Protein AF-A0AAD0VLN0-F1 (afdb_monomer_lite)

pLDDT: mean 70.72, std 15.23, range [41.16, 92.0]

Organism: NCBI:txid1032241

Radius of gyration: 34.1 Å; chains: 1; bounding box: 106×64×70 Å

Structure (mmCIF, N/CA/C/O backbone):
data_AF-A0AAD0VLN0-F1
#
_entry.id   AF-A0AAD0VLN0-F1
#
loop_
_atom_site.group_PDB
_atom_site.id
_atom_site.type_symbol
_atom_site.label_atom_id
_atom_site.label_alt_id
_atom_site.label_comp_id
_atom_site.label_asym_id
_atom_site.label_entity_id
_atom_site.label_seq_id
_atom_site.pdbx_PDB_ins_code
_atom_site.Cartn_x
_atom_site.Cartn_y
_atom_site.Cartn_z
_atom_site.occupancy
_atom_site.B_iso_or_equiv
_atom_site.auth_seq_id
_atom_site.auth_comp_id
_atom_site.auth_asym_id
_atom_site.auth_atom_id
_atom_site.pdbx_PDB_model_num
ATOM 1 N N . MET A 1 1 ? -86.359 38.606 37.238 1.00 44.19 1 MET A N 1
ATOM 2 C CA . MET A 1 1 ? -84.921 38.341 37.449 1.00 44.19 1 MET A CA 1
ATOM 3 C C . MET A 1 1 ? -84.187 38.896 36.242 1.00 44.19 1 MET A C 1
ATOM 5 O O . MET A 1 1 ? -84.465 38.457 35.135 1.00 44.19 1 MET A O 1
ATOM 9 N N . GLN A 1 2 ? -83.394 39.948 36.442 1.00 41.16 2 GLN A N 1
ATOM 10 C CA . GLN A 1 2 ? -82.614 40.611 35.394 1.00 41.16 2 GLN A CA 1
ATOM 11 C C . GLN A 1 2 ? -81.195 40.035 35.367 1.00 41.16 2 GLN A C 1
ATOM 13 O O . GLN A 1 2 ? -80.626 39.715 36.408 1.00 41.16 2 GLN A O 1
ATOM 18 N N . ILE A 1 3 ? -80.682 39.880 34.151 1.00 43.34 3 ILE A N 1
ATOM 19 C CA . ILE A 1 3 ? -79.378 39.319 33.799 1.00 43.34 3 ILE A CA 1
ATOM 20 C C . ILE A 1 3 ? -78.290 40.339 34.147 1.00 43.34 3 ILE A C 1
ATOM 22 O O . ILE A 1 3 ? -78.411 41.505 33.780 1.00 43.34 3 ILE A O 1
ATOM 26 N N . SER A 1 4 ? -77.207 39.893 34.783 1.00 41.16 4 SER A N 1
ATOM 27 C CA . SER A 1 4 ? -75.933 40.614 34.767 1.00 41.16 4 SER A CA 1
ATOM 28 C C . SER A 1 4 ? -74.841 39.655 34.304 1.00 41.16 4 SER A C 1
ATOM 30 O O . SER A 1 4 ? -74.456 38.732 35.021 1.00 41.16 4 SER A O 1
ATOM 32 N N . ASN A 1 5 ? -74.413 39.851 33.057 1.00 46.00 5 ASN A N 1
ATOM 33 C CA . ASN A 1 5 ? -73.258 39.206 32.450 1.00 46.00 5 ASN A CA 1
ATOM 34 C C . ASN A 1 5 ? -71.999 39.877 32.998 1.00 46.00 5 ASN A C 1
ATOM 36 O O . ASN A 1 5 ? -71.762 41.048 32.703 1.00 46.00 5 ASN A O 1
ATOM 40 N N . ASN A 1 6 ? -71.176 39.143 33.744 1.00 45.34 6 ASN A N 1
ATOM 41 C CA . ASN A 1 6 ? -69.805 39.565 34.003 1.00 45.34 6 ASN A CA 1
ATOM 42 C C . ASN A 1 6 ? -68.853 38.743 33.126 1.00 45.34 6 ASN A C 1
ATOM 44 O O . ASN A 1 6 ? -68.507 37.606 33.446 1.00 45.34 6 ASN A O 1
ATOM 48 N N . SER A 1 7 ? -68.484 39.322 31.985 1.00 55.91 7 SER A N 1
ATOM 49 C CA . SER A 1 7 ? -67.478 38.798 31.066 1.00 55.91 7 SER A CA 1
ATOM 50 C C . SER A 1 7 ? -66.082 39.149 31.580 1.00 55.91 7 SER A C 1
ATOM 52 O O . SER A 1 7 ? -65.458 40.087 31.090 1.00 55.91 7 SER A O 1
ATOM 54 N N . ASN A 1 8 ? -65.565 38.387 32.543 1.00 47.88 8 ASN A N 1
ATOM 55 C CA . ASN A 1 8 ? -64.142 38.447 32.874 1.00 47.88 8 ASN A CA 1
ATOM 56 C C . ASN A 1 8 ? -63.367 37.542 31.912 1.00 47.88 8 ASN A C 1
ATOM 58 O O . ASN A 1 8 ? -63.110 36.369 32.175 1.00 47.88 8 ASN A O 1
ATOM 62 N N . SER A 1 9 ? -63.037 38.122 30.760 1.00 50.09 9 SER A N 1
ATOM 63 C CA . SER A 1 9 ? -62.036 37.623 29.822 1.00 50.09 9 SER A CA 1
ATOM 64 C C . SER A 1 9 ? -60.670 37.584 30.511 1.00 50.09 9 SER A C 1
ATOM 66 O O . SER A 1 9 ? -60.066 38.629 30.738 1.00 50.09 9 SER A O 1
ATOM 68 N N . ILE A 1 10 ? -60.173 36.388 30.829 1.00 51.38 10 ILE A N 1
ATOM 69 C CA . ILE A 1 10 ? -58.790 36.167 31.275 1.00 51.38 10 ILE A CA 1
ATOM 70 C C . ILE A 1 10 ? -58.014 35.612 30.078 1.00 51.38 10 ILE A C 1
ATOM 72 O O . ILE A 1 10 ? -57.700 34.430 29.989 1.00 51.38 10 ILE A O 1
ATOM 76 N N . LEU A 1 11 ? -57.765 36.485 29.107 1.00 50.84 11 LEU A N 1
ATOM 77 C CA . LEU A 1 11 ? -56.743 36.304 28.079 1.00 50.84 11 LEU A CA 1
ATOM 78 C C . LEU A 1 11 ? -55.828 37.526 28.147 1.00 50.84 11 LEU A C 1
ATOM 80 O O . LEU A 1 11 ? -55.989 38.503 27.423 1.00 50.84 11 LEU A O 1
ATOM 84 N N . SER A 1 12 ? -54.915 37.499 29.106 1.00 43.00 12 SER A N 1
ATOM 85 C CA . SER A 1 12 ? -53.735 38.363 29.223 1.00 43.00 12 SER A CA 1
ATOM 86 C C . SER A 1 12 ? -52.793 37.560 30.112 1.00 43.00 12 SER A C 1
ATOM 88 O O . SER A 1 12 ? -53.145 37.263 31.249 1.00 43.00 12 SER A O 1
ATOM 90 N N . SER A 1 13 ? -51.826 36.849 29.550 1.00 52.38 13 SER A N 1
ATOM 91 C CA . SER A 1 13 ? -50.562 37.298 28.951 1.00 52.38 13 SER A CA 1
ATOM 92 C C . SER A 1 13 ? -49.452 36.718 29.830 1.00 52.38 13 SER A C 1
ATOM 94 O O . SER A 1 13 ? -49.605 36.625 31.045 1.00 52.38 13 SER A O 1
ATOM 96 N N . ASP A 1 14 ? -48.369 36.300 29.181 1.00 51.97 14 ASP A N 1
ATOM 97 C CA . ASP A 1 14 ? -47.082 35.932 29.782 1.00 51.97 14 ASP A CA 1
ATOM 98 C C . ASP A 1 14 ? -46.997 34.525 30.387 1.00 51.97 14 ASP A C 1
ATOM 100 O O . ASP A 1 14 ? -46.745 34.332 31.574 1.00 51.97 14 ASP A O 1
ATOM 104 N N . LEU A 1 15 ? -47.127 33.509 29.526 1.00 44.31 15 LEU A N 1
ATOM 105 C CA . LEU A 1 15 ? -46.691 32.153 29.854 1.00 44.31 15 LEU A CA 1
ATOM 106 C C . LEU A 1 15 ? -45.348 31.857 29.177 1.00 44.31 15 LEU A C 1
ATOM 108 O O . LEU A 1 15 ? -45.296 31.321 28.078 1.00 44.31 15 LEU A O 1
ATOM 112 N N . TYR A 1 16 ? -44.298 32.270 29.887 1.00 46.38 16 TYR A N 1
ATOM 113 C CA . TYR A 1 16 ? -42.931 31.746 29.911 1.00 46.38 16 TYR A CA 1
ATOM 114 C C . TYR A 1 16 ? -42.240 31.457 28.571 1.00 46.38 16 TYR A C 1
ATOM 116 O O . TYR A 1 16 ? -42.538 30.502 27.858 1.00 46.38 16 TYR A O 1
ATOM 124 N N . ASP A 1 17 ? -41.189 32.238 28.335 1.00 47.31 17 ASP A N 1
ATOM 125 C CA . ASP A 1 17 ? -40.036 31.891 27.514 1.00 47.31 17 ASP A CA 1
ATOM 126 C C . ASP A 1 17 ? -39.420 30.576 28.033 1.00 47.31 17 ASP A C 1
ATOM 128 O O . ASP A 1 17 ? -38.558 30.562 28.914 1.00 47.31 17 ASP A O 1
ATOM 132 N N . ILE A 1 18 ? -39.929 29.435 27.559 1.00 48.00 18 ILE A N 1
ATOM 133 C CA . ILE A 1 18 ? -39.267 28.149 27.758 1.00 48.00 18 ILE A CA 1
ATOM 134 C C . ILE A 1 18 ? -38.189 28.073 26.682 1.00 48.00 18 ILE A C 1
ATOM 136 O O . ILE A 1 18 ? -38.381 27.493 25.615 1.00 48.00 18 ILE A O 1
ATOM 140 N N . SER A 1 19 ? -37.029 28.649 26.998 1.00 48.62 19 SER A N 1
ATOM 141 C CA . SER A 1 19 ? -35.758 28.148 26.490 1.00 48.62 19 SER A CA 1
ATOM 142 C C . SER A 1 19 ? -35.706 26.657 26.813 1.00 48.62 19 SER A C 1
ATOM 144 O O . SER A 1 19 ? -35.394 26.236 27.929 1.00 48.62 19 SER A O 1
ATOM 146 N N . THR A 1 20 ? -36.098 25.830 25.850 1.00 48.16 20 THR A N 1
ATOM 147 C CA . THR A 1 20 ? -35.860 24.404 25.930 1.00 48.16 20 THR A CA 1
ATOM 148 C C . THR A 1 20 ? -34.416 24.157 25.508 1.00 48.16 20 THR A C 1
ATOM 150 O O . THR A 1 20 ? -34.158 23.596 24.443 1.00 48.16 20 THR A O 1
ATOM 153 N N . ASP A 1 21 ? -33.464 24.500 26.376 1.00 54.50 21 ASP A N 1
ATOM 154 C CA . ASP A 1 21 ? -32.305 23.626 26.537 1.00 54.50 21 ASP A CA 1
ATOM 155 C C . ASP A 1 21 ? -32.858 22.304 27.087 1.00 54.50 21 ASP A C 1
ATOM 157 O O . ASP A 1 21 ? -32.828 22.027 28.290 1.00 54.50 21 ASP A O 1
ATOM 161 N N . VAL A 1 22 ? -33.459 21.494 26.202 1.00 49.88 22 VAL A N 1
ATOM 162 C CA . VAL A 1 22 ? -33.813 20.113 26.513 1.00 49.88 22 VAL A CA 1
ATOM 163 C C . VAL A 1 22 ? -32.485 19.401 26.697 1.00 49.88 22 VAL A C 1
ATOM 165 O O . VAL A 1 22 ? -31.934 18.807 25.771 1.00 49.88 22 VAL A O 1
ATOM 168 N N . LYS A 1 23 ? -31.950 19.444 27.918 1.00 59.69 23 LYS A N 1
ATOM 169 C CA . LYS A 1 23 ? -31.077 18.380 28.389 1.00 59.69 23 LYS A CA 1
ATOM 170 C C . LYS A 1 23 ? -31.923 17.124 28.295 1.00 59.69 23 LYS A C 1
ATOM 172 O O . LYS A 1 23 ? -32.784 16.898 29.140 1.00 59.69 23 LYS A O 1
ATOM 177 N N . GLN A 1 24 ? -31.746 16.379 27.205 1.00 63.59 24 GLN A N 1
ATOM 178 C CA . GLN A 1 24 ? -32.383 15.088 27.017 1.00 63.59 24 GLN A CA 1
ATOM 179 C C . GLN A 1 24 ? -32.082 14.274 28.274 1.00 63.59 24 GLN A C 1
ATOM 181 O O . GLN A 1 24 ? -30.926 13.928 28.529 1.00 63.59 24 GLN A O 1
ATOM 186 N N . ASN A 1 25 ? -33.103 14.046 29.102 1.00 71.25 25 ASN A N 1
ATOM 187 C CA . ASN A 1 25 ? -33.018 13.080 30.182 1.00 71.25 25 ASN A CA 1
ATOM 188 C C . ASN A 1 25 ? -32.907 11.730 29.488 1.00 71.25 25 ASN A C 1
ATOM 190 O O . ASN A 1 25 ? -33.909 11.169 29.061 1.00 71.25 25 ASN A O 1
ATOM 194 N N . LYS A 1 26 ? -31.669 11.285 29.273 1.00 77.56 26 LYS A N 1
ATOM 195 C CA . LYS A 1 26 ? -31.387 9.979 28.693 1.00 77.56 26 LYS A CA 1
ATOM 196 C C . LYS A 1 26 ? -31.890 8.939 29.676 1.00 77.56 26 LYS A C 1
ATOM 198 O O . LYS A 1 26 ? -31.388 8.860 30.802 1.00 77.56 26 LYS A O 1
ATOM 203 N N . ASP A 1 27 ? -32.870 8.155 29.255 1.00 81.50 27 ASP A N 1
ATOM 204 C CA . ASP A 1 27 ? -33.356 7.061 30.074 1.00 81.50 27 ASP A CA 1
ATOM 205 C C . ASP A 1 27 ? -32.304 5.948 30.129 1.00 81.50 27 ASP A C 1
ATOM 207 O O . ASP A 1 27 ? -31.353 5.885 29.345 1.00 81.50 27 ASP A O 1
ATOM 211 N N . ARG A 1 28 ? -32.461 5.020 31.077 1.00 81.88 28 ARG A N 1
ATOM 212 C CA . ARG A 1 28 ? -31.519 3.898 31.248 1.00 81.88 28 ARG A CA 1
ATOM 213 C C . ARG A 1 28 ? -31.347 3.073 29.966 1.00 81.88 28 ARG A C 1
ATOM 215 O O . ARG A 1 28 ? -30.279 2.503 29.756 1.00 81.88 28 ARG A O 1
ATOM 222 N N . PHE A 1 29 ? -32.379 3.020 29.121 1.00 85.75 29 PHE A N 1
ATOM 223 C CA . PHE A 1 29 ? -32.326 2.366 27.816 1.00 85.75 29 PHE A CA 1
ATOM 224 C C . PHE A 1 29 ? -31.475 3.150 26.807 1.00 85.75 29 PHE A C 1
ATOM 226 O O . PHE A 1 29 ? -30.649 2.547 26.128 1.00 85.75 29 PHE A O 1
ATOM 233 N N . ASP A 1 30 ? -31.590 4.479 26.771 1.00 84.06 30 ASP A N 1
ATOM 234 C CA . ASP A 1 30 ? -30.767 5.332 25.905 1.00 84.06 30 ASP A CA 1
ATOM 235 C C . ASP A 1 30 ? -29.285 5.226 26.279 1.00 84.06 30 ASP A C 1
ATOM 237 O O . ASP A 1 30 ? -28.429 5.073 25.410 1.00 84.06 30 ASP A O 1
ATOM 241 N N . ILE A 1 31 ? -28.982 5.213 27.584 1.00 81.38 31 ILE A N 1
ATOM 242 C CA . ILE A 1 31 ? -27.619 5.005 28.099 1.00 81.38 31 ILE A CA 1
ATOM 243 C C . ILE A 1 31 ? -27.095 3.615 27.707 1.00 81.38 31 ILE A C 1
ATOM 245 O O . ILE A 1 31 ? -25.936 3.475 27.314 1.00 81.38 31 ILE A O 1
ATOM 249 N N . PHE A 1 32 ? -27.933 2.578 27.795 1.00 84.88 32 PHE A N 1
ATOM 250 C CA . PHE A 1 32 ? -27.561 1.218 27.400 1.00 84.88 32 PHE A CA 1
ATOM 251 C C . PHE A 1 32 ? -27.261 1.113 25.900 1.00 84.88 32 PHE A C 1
ATOM 253 O O . PHE A 1 32 ? -26.247 0.526 25.519 1.00 84.88 32 PHE A O 1
ATOM 260 N N . MET A 1 33 ? -28.110 1.700 25.055 1.00 85.62 33 MET A N 1
ATOM 261 C CA . MET A 1 33 ? -27.906 1.717 23.606 1.00 85.62 33 MET A CA 1
ATOM 262 C C . MET A 1 33 ? -26.645 2.505 23.233 1.00 85.62 33 MET A C 1
ATOM 264 O O . MET A 1 33 ? -25.819 2.001 22.475 1.00 85.62 33 MET A O 1
ATOM 268 N N . GLU A 1 34 ? -26.421 3.670 23.847 1.00 79.31 34 GLU A N 1
ATOM 269 C CA . GLU A 1 34 ? -25.207 4.466 23.646 1.00 79.31 34 GLU A CA 1
ATOM 270 C C . GLU A 1 34 ? -23.937 3.698 24.057 1.00 79.31 34 GLU A C 1
ATOM 272 O O . GLU A 1 34 ? -22.936 3.723 23.340 1.00 79.31 34 GLU A O 1
ATOM 277 N N . ASN A 1 35 ? -23.967 2.973 25.180 1.00 79.62 35 ASN A N 1
ATOM 278 C CA . ASN A 1 35 ? -22.840 2.146 25.617 1.00 79.62 35 ASN A CA 1
ATOM 279 C C . ASN A 1 35 ? -22.582 0.972 24.664 1.00 79.62 35 ASN A C 1
ATOM 281 O O . ASN A 1 35 ? -21.428 0.694 24.344 1.00 79.62 35 ASN A O 1
ATOM 285 N N . ARG A 1 36 ? -23.638 0.325 24.157 1.00 82.94 36 ARG A N 1
ATOM 286 C CA . ARG A 1 36 ? -23.527 -0.759 23.170 1.00 82.94 36 ARG A CA 1
ATOM 287 C C . ARG A 1 36 ? -22.916 -0.270 21.856 1.00 82.94 36 ARG A C 1
ATOM 289 O O . ARG A 1 36 ? -22.116 -0.977 21.246 1.00 82.94 36 ARG A O 1
ATOM 296 N N . ASP A 1 37 ? -23.278 0.926 21.406 1.00 79.12 37 ASP A N 1
ATOM 297 C CA . ASP A 1 37 ? -22.725 1.501 20.178 1.00 79.12 37 ASP A CA 1
ATOM 298 C C . ASP A 1 37 ? -21.277 1.977 20.364 1.00 79.12 37 ASP A C 1
ATOM 300 O O . ASP A 1 37 ? -20.446 1.785 19.468 1.00 79.12 37 ASP A O 1
ATOM 304 N N . LYS A 1 38 ? -20.928 2.497 21.549 1.00 79.06 38 LYS A N 1
ATOM 305 C CA . LYS A 1 38 ? -19.531 2.759 21.933 1.00 79.06 38 LYS A CA 1
ATOM 306 C C . LYS A 1 38 ? -18.702 1.477 21.939 1.00 79.06 38 LYS A C 1
ATOM 308 O O . LYS A 1 38 ? -17.652 1.449 21.307 1.00 79.06 38 LYS A O 1
ATOM 313 N N . GLU A 1 39 ? -19.199 0.406 22.553 1.00 74.44 39 GLU A N 1
ATOM 314 C CA . GLU A 1 39 ? -18.519 -0.893 22.615 1.00 74.44 39 GLU A CA 1
ATOM 315 C C . GLU A 1 39 ? -18.300 -1.497 21.219 1.00 74.44 39 GLU A C 1
ATOM 317 O O . GLU A 1 39 ? -17.196 -1.925 20.892 1.00 74.44 39 GLU A O 1
ATOM 322 N N . LYS A 1 40 ? -19.304 -1.452 20.332 1.00 75.25 40 LYS A N 1
ATOM 323 C CA . LYS A 1 40 ? -19.136 -1.865 18.926 1.00 75.25 40 LYS A CA 1
ATOM 324 C C . LYS A 1 40 ? -18.076 -1.042 18.198 1.00 75.25 40 LYS A C 1
ATOM 326 O O . LYS A 1 40 ? -17.328 -1.582 17.386 1.00 75.25 40 LYS A O 1
ATOM 331 N N . THR A 1 41 ? -18.038 0.264 18.446 1.00 73.06 41 THR A N 1
ATOM 332 C CA . THR A 1 41 ? -17.069 1.165 17.813 1.00 73.06 41 THR A CA 1
ATOM 333 C C . THR A 1 41 ? -15.660 0.903 18.337 1.00 73.06 41 THR A C 1
ATOM 335 O O . THR A 1 41 ? -14.712 0.884 17.558 1.00 73.06 41 THR A O 1
ATOM 338 N N . GLU A 1 42 ? -15.510 0.651 19.637 1.00 71.69 42 GLU A N 1
ATOM 339 C CA . GLU A 1 42 ? -14.238 0.240 20.227 1.00 71.69 42 GLU A CA 1
ATOM 340 C C . GLU A 1 42 ? -13.768 -1.112 19.702 1.00 71.69 42 GLU A C 1
ATOM 342 O O . GLU A 1 42 ? -12.602 -1.232 19.341 1.00 71.69 42 GLU A O 1
ATOM 347 N N . ASN A 1 43 ? -14.654 -2.102 19.592 1.00 73.56 43 ASN A N 1
ATOM 348 C CA . ASN A 1 43 ? -14.294 -3.416 19.062 1.00 73.56 43 ASN A CA 1
ATOM 349 C C . ASN A 1 43 ? -13.811 -3.321 17.610 1.00 73.56 43 ASN A C 1
ATOM 351 O O . ASN A 1 43 ? -12.749 -3.849 17.300 1.00 73.56 43 ASN A O 1
ATOM 355 N N . LYS A 1 44 ? -14.485 -2.535 16.759 1.00 75.69 44 LYS A N 1
ATOM 356 C CA . LYS A 1 44 ? -14.013 -2.258 15.389 1.00 75.69 44 LYS A CA 1
ATOM 357 C C . LYS A 1 44 ? -12.648 -1.565 15.354 1.00 75.69 44 LYS A C 1
ATOM 359 O O . LYS A 1 44 ? -11.815 -1.886 14.515 1.00 75.69 44 LYS A O 1
ATOM 364 N N . LYS A 1 45 ? -12.396 -0.616 16.264 1.00 72.00 45 LYS A N 1
ATOM 365 C CA . LYS A 1 45 ? -11.078 0.033 16.377 1.00 72.00 45 LYS A CA 1
ATOM 366 C C . LYS A 1 45 ? -10.002 -0.962 16.808 1.00 72.00 45 LYS A C 1
ATOM 368 O O . LYS A 1 45 ? -8.910 -0.935 16.259 1.00 72.00 45 LYS A O 1
ATOM 373 N N . ARG A 1 46 ? -10.302 -1.841 17.768 1.00 73.94 46 ARG A N 1
ATOM 374 C CA . ARG A 1 46 ? -9.378 -2.891 18.223 1.00 73.94 46 ARG A CA 1
ATOM 375 C C . ARG A 1 46 ? -9.066 -3.880 17.103 1.00 73.94 46 ARG A C 1
ATOM 377 O O . ARG A 1 46 ? -7.903 -4.213 16.926 1.00 73.94 46 ARG A O 1
ATOM 384 N N . GLU A 1 47 ? -10.068 -4.289 16.326 1.00 73.62 47 GLU A N 1
ATOM 385 C CA . GLU A 1 47 ? -9.885 -5.129 15.134 1.00 73.62 47 GLU A CA 1
ATOM 386 C C . GLU A 1 47 ? -8.977 -4.450 14.100 1.00 73.62 47 GLU A C 1
ATOM 388 O O . GLU A 1 47 ? -7.991 -5.047 13.680 1.00 73.62 47 GLU A O 1
ATOM 393 N N . SER A 1 48 ? -9.226 -3.176 13.774 1.00 73.69 48 SER A N 1
ATOM 394 C CA . SER A 1 48 ? -8.366 -2.395 12.869 1.00 73.69 48 SER A CA 1
ATOM 395 C C . SER A 1 48 ? -6.920 -2.307 13.368 1.00 73.69 48 SER A C 1
ATOM 397 O O . SER A 1 48 ? -5.986 -2.485 12.595 1.00 73.69 48 SER A O 1
ATOM 399 N N . ILE A 1 49 ? -6.720 -2.076 14.669 1.00 75.88 49 ILE A N 1
ATOM 400 C CA . ILE A 1 49 ? -5.380 -2.009 15.268 1.00 75.88 49 ILE A CA 1
ATOM 401 C C . ILE A 1 49 ? -4.680 -3.371 15.196 1.00 75.88 49 ILE A C 1
ATOM 403 O O . ILE A 1 49 ? -3.493 -3.427 14.893 1.00 75.88 49 ILE A O 1
ATOM 407 N N . LEU A 1 50 ? -5.388 -4.473 15.461 1.00 75.50 50 LEU A N 1
ATOM 408 C CA . LEU A 1 50 ? -4.824 -5.822 15.344 1.00 75.50 50 LEU A CA 1
ATOM 409 C C . LEU A 1 50 ? -4.404 -6.132 13.902 1.00 75.50 50 LEU A C 1
ATOM 411 O O . LEU A 1 50 ? -3.328 -6.685 13.681 1.00 75.50 50 LEU A O 1
ATOM 415 N N . GLU A 1 51 ? -5.215 -5.726 12.929 1.00 73.31 51 GLU A N 1
ATOM 416 C CA . GLU A 1 51 ? -4.913 -5.859 11.504 1.00 73.31 51 GLU A CA 1
ATOM 417 C C . GLU A 1 51 ? -3.695 -5.030 11.063 1.00 73.31 51 GLU A C 1
ATOM 419 O O . GLU A 1 51 ? -2.893 -5.488 10.238 1.00 73.31 51 GLU A O 1
ATOM 424 N N . ASP A 1 52 ? -3.530 -3.829 11.616 1.00 73.81 52 ASP A N 1
ATOM 425 C CA . ASP A 1 52 ? -2.353 -2.994 11.380 1.00 73.81 52 ASP A CA 1
ATOM 426 C C . ASP A 1 52 ? -1.106 -3.569 12.047 1.00 73.81 52 ASP A C 1
ATOM 428 O O . ASP A 1 52 ? -0.046 -3.598 11.426 1.00 73.81 52 ASP A O 1
ATOM 432 N N . ILE A 1 53 ? -1.218 -4.088 13.273 1.00 73.06 53 ILE A N 1
ATOM 433 C CA . ILE A 1 53 ? -0.111 -4.756 13.973 1.00 73.06 53 ILE A CA 1
ATOM 434 C C . ILE A 1 53 ? 0.354 -5.986 13.192 1.00 73.06 53 ILE A C 1
ATOM 436 O O . ILE A 1 53 ? 1.557 -6.180 13.018 1.00 73.06 53 ILE A O 1
ATOM 440 N N . GLU A 1 54 ? -0.574 -6.805 12.690 1.00 75.12 54 GLU A N 1
ATOM 441 C CA . GLU A 1 54 ? -0.233 -7.963 11.860 1.00 75.12 54 GLU A CA 1
ATOM 442 C C . GLU A 1 54 ? 0.504 -7.530 10.585 1.00 75.12 54 GLU A C 1
ATOM 444 O O . GLU A 1 54 ? 1.497 -8.147 10.189 1.00 75.12 54 GLU A O 1
ATOM 449 N N . SER A 1 55 ? 0.047 -6.444 9.959 1.00 73.44 55 SER A N 1
ATOM 450 C CA . SER A 1 55 ? 0.647 -5.916 8.733 1.00 73.44 55 SER A CA 1
ATOM 451 C C . SER A 1 55 ? 2.044 -5.350 8.997 1.00 73.44 55 SER A C 1
ATOM 453 O O . SER A 1 55 ? 2.993 -5.756 8.324 1.00 73.44 55 SER A O 1
ATOM 455 N N . ILE A 1 56 ? 2.209 -4.538 10.047 1.00 77.00 56 ILE A N 1
ATOM 456 C CA . ILE A 1 56 ? 3.506 -4.005 10.485 1.00 77.00 56 ILE A CA 1
ATOM 457 C C . ILE A 1 56 ? 4.462 -5.145 10.834 1.00 77.00 56 ILE A C 1
ATOM 459 O O . ILE A 1 56 ? 5.628 -5.103 10.456 1.00 77.00 56 ILE A O 1
ATOM 463 N N . SER A 1 57 ? 3.990 -6.192 11.512 1.00 69.75 57 SER A N 1
ATOM 464 C CA . SER A 1 57 ? 4.836 -7.336 11.858 1.00 69.75 57 SER A CA 1
ATOM 465 C C . SER A 1 57 ? 5.348 -8.086 10.627 1.00 69.75 57 SER A C 1
ATOM 467 O O . SER A 1 57 ? 6.440 -8.649 10.677 1.00 69.75 57 SER A O 1
ATOM 469 N N . LYS A 1 58 ? 4.567 -8.139 9.542 1.00 74.19 58 LYS A N 1
ATOM 470 C CA . LYS A 1 58 ? 4.939 -8.865 8.318 1.00 74.19 58 LYS A CA 1
ATOM 471 C C . LYS A 1 58 ? 5.773 -8.027 7.359 1.00 74.19 58 LYS A C 1
ATOM 473 O O . LYS A 1 58 ? 6.646 -8.573 6.690 1.00 74.19 58 LYS A O 1
ATOM 478 N N . THR A 1 59 ? 5.474 -6.736 7.250 1.00 70.62 59 THR A N 1
ATOM 479 C CA . THR A 1 59 ? 6.007 -5.871 6.186 1.00 70.62 59 THR A CA 1
ATOM 480 C C . THR A 1 59 ? 6.772 -4.660 6.713 1.00 70.62 59 THR A C 1
ATOM 482 O O . THR A 1 59 ? 7.505 -4.037 5.953 1.00 70.62 59 THR A O 1
ATOM 485 N N . GLY A 1 60 ? 6.615 -4.313 7.991 1.00 78.88 60 GLY A N 1
ATOM 486 C CA . GLY A 1 60 ? 7.107 -3.066 8.579 1.00 78.88 60 GLY A CA 1
ATOM 487 C C . GLY A 1 60 ? 6.192 -1.852 8.360 1.00 78.88 60 GLY A C 1
ATOM 488 O O . GLY A 1 60 ? 6.551 -0.755 8.795 1.00 78.88 60 GLY A O 1
ATOM 489 N N . PHE A 1 61 ? 5.032 -2.032 7.715 1.00 82.62 61 PHE A N 1
ATOM 490 C CA . PHE A 1 61 ? 4.103 -0.962 7.327 1.00 82.62 61 PHE A CA 1
ATOM 491 C C . PHE A 1 61 ? 2.653 -1.271 7.724 1.00 82.62 61 PHE A C 1
ATOM 493 O O . PHE A 1 61 ? 2.244 -2.435 7.742 1.00 82.62 61 PHE A O 1
ATOM 500 N N . THR A 1 62 ? 1.862 -0.234 8.013 1.00 84.12 62 THR A N 1
ATOM 501 C CA . THR A 1 62 ? 0.408 -0.373 8.237 1.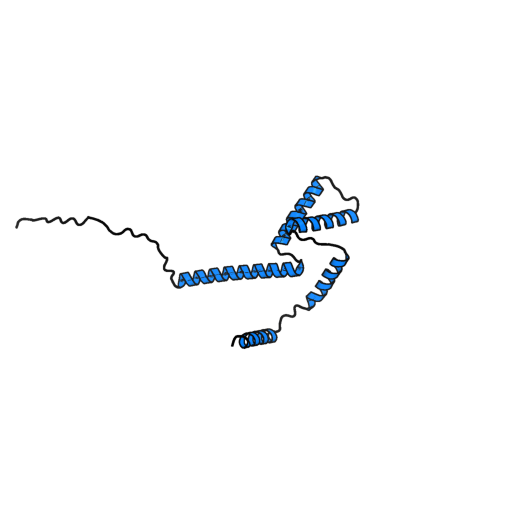00 84.12 62 THR A CA 1
ATOM 502 C C . THR A 1 62 ? -0.326 -0.702 6.936 1.00 84.12 62 THR A C 1
ATOM 504 O O . THR A 1 62 ? 0.234 -0.573 5.842 1.00 84.12 62 THR A O 1
ATOM 507 N N . LYS A 1 63 ? -1.598 -1.118 7.014 1.00 83.50 63 LYS A N 1
ATOM 508 C CA . LYS A 1 63 ? -2.386 -1.395 5.800 1.00 83.50 63 LYS A CA 1
ATOM 509 C C . LYS A 1 63 ? -2.552 -0.155 4.925 1.00 83.50 63 LYS A C 1
ATOM 511 O O . LYS A 1 63 ? -2.350 -0.240 3.713 1.00 83.50 63 LYS A O 1
ATOM 516 N N . ASP A 1 64 ? -2.832 0.982 5.551 1.00 84.00 64 ASP A N 1
ATOM 517 C CA . ASP A 1 64 ? -2.987 2.266 4.865 1.00 84.00 64 ASP A CA 1
ATOM 518 C C . ASP A 1 64 ? -1.686 2.691 4.167 1.00 84.00 64 ASP A C 1
ATOM 520 O O . ASP A 1 64 ? -1.703 3.130 3.016 1.00 84.00 64 ASP A O 1
ATOM 524 N N . GLU A 1 65 ? -0.536 2.505 4.827 1.00 85.06 65 GLU A N 1
ATOM 525 C CA . GLU A 1 65 ? 0.774 2.773 4.228 1.00 85.06 65 GLU A CA 1
ATOM 526 C C . GLU A 1 65 ? 1.023 1.867 3.014 1.00 85.06 65 GLU A C 1
ATOM 528 O O . GLU A 1 65 ? 1.476 2.345 1.977 1.00 85.06 65 GLU A O 1
ATOM 533 N N . ILE A 1 66 ? 0.683 0.577 3.094 1.00 86.00 66 ILE A N 1
ATOM 534 C CA . ILE A 1 66 ? 0.833 -0.364 1.971 1.00 86.00 66 ILE A CA 1
ATOM 535 C C . ILE A 1 66 ? -0.032 0.053 0.778 1.00 86.00 66 ILE A C 1
ATOM 537 O O . ILE A 1 66 ? 0.422 -0.016 -0.368 1.00 86.00 66 ILE A O 1
ATOM 541 N N . GLU A 1 67 ? -1.276 0.465 1.014 1.00 88.50 67 GLU A N 1
ATOM 542 C CA . GLU A 1 67 ? -2.165 0.928 -0.052 1.00 88.50 67 GLU A CA 1
ATOM 543 C C . GLU A 1 67 ? -1.631 2.208 -0.709 1.00 88.50 67 GLU A C 1
ATOM 545 O O . GLU A 1 67 ? -1.596 2.317 -1.939 1.00 88.50 67 GLU A O 1
ATOM 550 N N . LEU A 1 68 ? -1.112 3.134 0.099 1.00 90.00 68 LEU A N 1
ATOM 551 C CA . LEU A 1 68 ? -0.474 4.352 -0.386 1.00 90.00 68 LEU A CA 1
ATOM 552 C C . LEU A 1 68 ? 0.778 4.047 -1.226 1.00 90.00 68 LEU A C 1
ATOM 554 O O . LEU A 1 68 ? 0.942 4.614 -2.309 1.00 90.00 68 LEU A O 1
ATOM 558 N N . ILE A 1 69 ? 1.627 3.117 -0.771 1.00 89.31 69 ILE A N 1
ATOM 559 C CA . ILE A 1 69 ? 2.816 2.655 -1.502 1.00 89.31 69 ILE A CA 1
ATOM 560 C C . ILE A 1 69 ? 2.413 2.065 -2.852 1.00 89.31 69 ILE A C 1
ATOM 562 O O . ILE A 1 69 ? 3.007 2.418 -3.868 1.00 89.31 69 ILE A O 1
ATOM 566 N N . LYS A 1 70 ? 1.387 1.203 -2.897 1.00 89.56 70 LYS A N 1
ATOM 567 C CA . LYS A 1 70 ? 0.894 0.611 -4.153 1.00 89.56 70 LYS A CA 1
ATOM 568 C C . LYS A 1 70 ? 0.442 1.677 -5.142 1.00 89.56 70 LYS A C 1
ATOM 570 O O . LYS A 1 70 ? 0.832 1.632 -6.304 1.00 89.56 70 LYS A O 1
ATOM 575 N N . LYS A 1 71 ? -0.327 2.659 -4.669 1.00 92.00 71 LYS A N 1
ATOM 576 C CA . LYS A 1 71 ? -0.794 3.769 -5.504 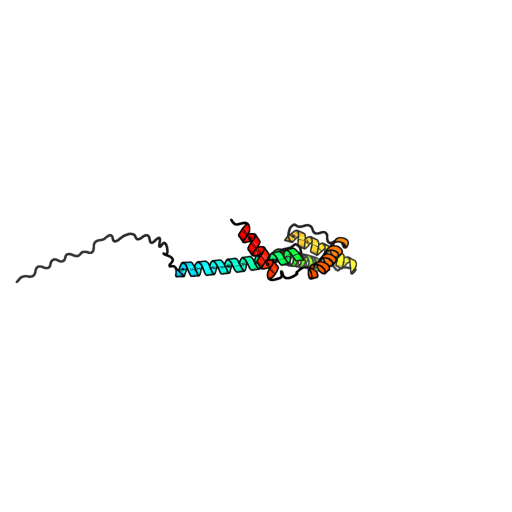1.00 92.00 71 LYS A CA 1
ATOM 577 C C . LYS A 1 71 ? 0.372 4.590 -6.057 1.00 92.00 71 LYS A C 1
ATOM 579 O O . LYS A 1 71 ? 0.361 4.973 -7.223 1.00 92.00 71 LYS A O 1
ATOM 584 N N . LYS A 1 72 ? 1.390 4.851 -5.232 1.00 90.81 72 LYS A N 1
ATOM 585 C CA . LYS A 1 72 ? 2.592 5.584 -5.652 1.00 90.81 72 LYS A CA 1
ATOM 586 C C . LYS A 1 72 ? 3.442 4.800 -6.642 1.00 90.81 72 LYS A C 1
ATOM 588 O O . LYS A 1 72 ? 3.911 5.369 -7.622 1.00 90.81 72 LYS A O 1
ATOM 593 N N . LEU A 1 73 ? 3.576 3.497 -6.430 1.00 90.81 73 LEU A N 1
ATOM 594 C CA . LEU A 1 73 ? 4.258 2.597 -7.352 1.00 90.81 73 LEU A CA 1
ATOM 595 C C . LEU A 1 73 ? 3.593 2.611 -8.734 1.00 90.81 73 LEU A C 1
ATOM 597 O O . LEU A 1 73 ? 4.280 2.751 -9.740 1.00 90.81 73 LEU A O 1
ATOM 601 N N . GLU A 1 74 ? 2.264 2.510 -8.779 1.00 90.62 74 GLU A N 1
ATOM 602 C CA . GLU A 1 74 ? 1.496 2.570 -10.025 1.00 90.62 74 GLU A CA 1
ATOM 603 C C . GLU A 1 74 ? 1.677 3.922 -10.734 1.00 90.62 74 GLU A C 1
ATOM 605 O O . GLU A 1 74 ? 1.910 3.965 -11.939 1.00 90.62 74 GLU A O 1
ATOM 610 N N . GLU A 1 75 ? 1.665 5.033 -9.990 1.00 90.06 75 GLU A N 1
ATOM 611 C CA . GLU A 1 75 ? 1.921 6.372 -10.536 1.00 90.06 75 GLU A CA 1
ATOM 612 C C . GLU A 1 75 ? 3.314 6.476 -11.189 1.00 90.06 75 GLU A C 1
ATOM 614 O O . GLU A 1 75 ? 3.450 7.021 -12.286 1.00 90.06 75 GLU A O 1
ATOM 619 N N . ILE A 1 76 ? 4.350 5.939 -10.538 1.00 88.75 76 ILE A N 1
ATOM 620 C CA . ILE A 1 76 ? 5.728 5.943 -11.052 1.00 88.75 76 ILE A CA 1
ATOM 621 C C . ILE A 1 76 ? 5.846 5.059 -12.301 1.00 88.75 76 ILE A C 1
ATOM 623 O O . ILE A 1 76 ? 6.424 5.482 -13.305 1.00 88.75 76 ILE A O 1
ATOM 627 N N . GLN A 1 77 ? 5.259 3.861 -12.272 1.00 86.75 77 GLN A N 1
ATOM 628 C CA . GLN A 1 77 ? 5.266 2.940 -13.411 1.00 86.75 77 GLN A CA 1
ATOM 629 C C . GLN A 1 77 ? 4.535 3.527 -14.621 1.00 86.75 77 GLN A C 1
ATOM 631 O O . GLN A 1 77 ? 5.037 3.433 -15.741 1.00 86.75 77 GLN A O 1
ATOM 636 N N . ASN A 1 78 ? 3.405 4.201 -14.401 1.00 88.25 78 ASN A N 1
ATOM 637 C CA . ASN A 1 78 ? 2.671 4.881 -15.464 1.00 88.25 78 ASN A CA 1
ATOM 638 C C . ASN A 1 78 ? 3.497 6.019 -16.075 1.00 88.25 78 ASN A C 1
ATOM 640 O O . ASN A 1 78 ? 3.641 6.065 -17.293 1.00 88.25 78 ASN A O 1
ATOM 644 N N . LYS A 1 79 ? 4.148 6.865 -15.262 1.00 86.94 79 LYS A N 1
ATOM 645 C CA . LYS A 1 79 ? 5.060 7.916 -15.764 1.00 86.94 79 LYS A CA 1
ATOM 646 C C . LYS A 1 79 ? 6.211 7.346 -16.599 1.00 86.94 79 LYS A C 1
ATOM 648 O O . LYS A 1 79 ? 6.628 7.952 -17.586 1.00 86.94 79 LYS A O 1
ATOM 653 N N . ARG A 1 80 ? 6.737 6.182 -16.211 1.00 80.62 80 ARG A N 1
ATOM 654 C CA . ARG A 1 80 ? 7.796 5.472 -16.943 1.00 80.62 80 ARG A CA 1
ATOM 655 C C . ARG A 1 80 ? 7.285 4.883 -18.264 1.00 80.62 80 ARG A C 1
ATOM 657 O O . ARG A 1 80 ? 7.992 4.936 -19.264 1.00 80.62 80 ARG A O 1
ATOM 664 N N . ALA A 1 81 ? 6.065 4.357 -18.293 1.00 80.38 81 ALA A N 1
ATOM 665 C CA . ALA A 1 81 ? 5.442 3.886 -19.528 1.00 80.38 81 ALA A CA 1
ATOM 666 C C . ALA A 1 81 ? 5.133 5.050 -20.489 1.00 80.38 81 ALA A C 1
ATOM 668 O O . ALA A 1 81 ? 5.396 4.957 -21.687 1.00 80.38 81 ALA A O 1
ATOM 669 N N . GLU A 1 82 ? 4.643 6.173 -19.959 1.00 84.62 82 GLU A N 1
ATOM 670 C CA . GLU A 1 82 ? 4.363 7.399 -20.717 1.00 84.62 82 GLU A CA 1
ATOM 671 C C . GLU A 1 82 ? 5.627 8.033 -21.314 1.00 84.62 82 GLU A C 1
ATOM 673 O O . GLU A 1 82 ? 5.564 8.638 -22.383 1.00 84.62 82 GLU A O 1
ATOM 678 N N . SER A 1 83 ? 6.791 7.860 -20.679 1.00 81.06 83 SER A N 1
ATOM 679 C CA . SER A 1 83 ? 8.073 8.334 -21.218 1.00 81.06 83 SER A CA 1
ATOM 680 C C . SER A 1 83 ? 8.620 7.470 -22.362 1.00 81.06 83 SER A C 1
ATOM 682 O O . SER A 1 83 ? 9.673 7.785 -22.920 1.00 81.06 83 SER A O 1
ATOM 684 N N . GLY A 1 84 ? 7.914 6.395 -22.739 1.00 76.69 84 GLY A N 1
ATOM 685 C CA . GLY A 1 84 ? 8.328 5.466 -23.792 1.00 76.69 84 GLY A CA 1
ATOM 686 C C . GLY A 1 84 ? 9.517 4.591 -23.395 1.00 76.69 84 GLY A C 1
ATOM 687 O O . GLY A 1 84 ? 10.146 3.972 -24.256 1.00 76.69 84 GLY A O 1
ATOM 688 N N . TYR A 1 85 ? 9.851 4.546 -22.104 1.00 76.50 85 TYR A N 1
ATOM 689 C CA . TYR A 1 85 ? 10.966 3.759 -21.613 1.00 76.50 85 TYR A CA 1
ATOM 690 C C . TYR A 1 85 ? 10.640 2.262 -21.678 1.00 76.50 85 TYR A C 1
ATOM 692 O O . TYR A 1 85 ? 9.636 1.796 -21.139 1.00 76.50 85 TYR A O 1
ATOM 700 N N . THR A 1 86 ? 11.527 1.497 -22.310 1.00 74.19 86 THR A N 1
ATOM 701 C CA . THR A 1 86 ? 11.488 0.032 -22.334 1.00 74.19 86 THR A CA 1
ATOM 702 C C . THR A 1 86 ? 12.837 -0.485 -21.855 1.00 74.19 86 THR A C 1
ATOM 704 O O . THR A 1 86 ? 13.880 -0.058 -22.350 1.00 74.19 86 THR A O 1
ATOM 707 N N . ALA A 1 87 ? 12.824 -1.362 -20.850 1.00 77.56 87 ALA A N 1
ATOM 708 C CA . ALA A 1 87 ? 14.046 -1.983 -20.357 1.00 77.56 87 ALA A CA 1
ATOM 709 C C . ALA A 1 87 ? 14.643 -2.886 -21.446 1.00 77.56 87 ALA A C 1
ATOM 711 O O . ALA A 1 87 ? 13.918 -3.620 -22.120 1.00 77.56 87 ALA A O 1
ATOM 712 N N . GLN A 1 88 ? 15.962 -2.834 -21.615 1.00 79.25 88 GLN A N 1
ATOM 713 C CA . GLN A 1 88 ? 16.676 -3.590 -22.645 1.00 79.25 88 GLN A CA 1
ATOM 714 C C . GLN A 1 88 ? 17.099 -4.979 -22.153 1.00 79.25 88 GLN A C 1
ATOM 716 O O . GLN A 1 88 ? 17.355 -5.864 -22.969 1.00 79.25 88 GLN A O 1
ATOM 721 N N . SER A 1 89 ? 17.137 -5.188 -20.831 1.00 86.75 89 SER A N 1
ATOM 722 C CA . SER A 1 89 ? 17.424 -6.481 -20.200 1.00 86.75 89 SER A CA 1
ATOM 723 C C . SER A 1 89 ? 16.556 -6.743 -18.970 1.00 86.75 89 SER A C 1
ATOM 725 O O . SER A 1 89 ? 16.014 -5.822 -18.357 1.00 86.75 89 SER A O 1
ATOM 727 N N . ILE A 1 90 ? 16.481 -8.013 -18.566 1.00 84.38 90 ILE A N 1
ATOM 728 C CA . ILE A 1 90 ? 15.780 -8.456 -17.353 1.00 84.38 90 ILE A CA 1
ATOM 729 C C . ILE A 1 90 ? 16.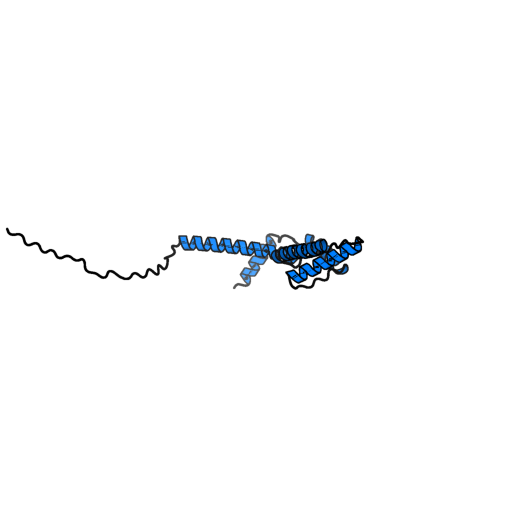436 -7.858 -16.100 1.00 84.38 90 ILE A C 1
ATOM 731 O O . ILE A 1 90 ? 15.737 -7.455 -15.174 1.00 84.38 90 ILE A O 1
ATOM 735 N N . GLU A 1 91 ? 17.766 -7.748 -16.070 1.00 85.69 91 GLU A N 1
ATOM 736 C CA . GLU A 1 91 ? 18.499 -7.143 -14.951 1.00 85.69 91 GLU A CA 1
ATOM 737 C C . GLU A 1 91 ? 18.174 -5.654 -14.800 1.00 85.69 91 GLU A C 1
ATOM 739 O O . GLU A 1 91 ? 18.036 -5.156 -13.683 1.00 85.69 91 GLU A O 1
ATOM 744 N N . GLU A 1 92 ? 18.019 -4.952 -15.923 1.00 84.56 92 GLU A N 1
ATOM 745 C CA . GLU A 1 92 ? 17.644 -3.541 -15.946 1.00 84.56 92 GLU A CA 1
ATOM 746 C C . GLU A 1 92 ? 16.192 -3.360 -15.485 1.00 84.56 92 GLU A C 1
ATOM 748 O O . GLU A 1 92 ? 15.917 -2.512 -14.640 1.00 84.56 92 GLU A O 1
ATOM 753 N N . ASP A 1 93 ? 15.267 -4.200 -15.959 1.00 84.94 93 ASP A N 1
ATOM 754 C CA . ASP A 1 93 ? 13.874 -4.207 -15.495 1.00 84.94 93 ASP A CA 1
ATOM 755 C C . ASP A 1 93 ? 13.776 -4.467 -13.981 1.00 84.94 93 ASP A C 1
ATOM 757 O O . ASP A 1 93 ? 13.050 -3.774 -13.266 1.00 84.94 93 ASP A O 1
ATOM 761 N N . LEU A 1 94 ? 14.563 -5.412 -13.458 1.00 85.00 94 LEU A N 1
ATOM 762 C CA . LEU A 1 94 ? 14.597 -5.714 -12.028 1.00 85.00 94 LEU A CA 1
ATOM 763 C C . LEU A 1 94 ? 15.159 -4.544 -11.207 1.00 85.00 94 LEU A C 1
ATOM 765 O O . LEU A 1 94 ? 14.589 -4.184 -10.174 1.00 85.00 94 LEU A O 1
ATOM 769 N N . ALA A 1 95 ? 16.253 -3.930 -11.665 1.00 85.44 95 ALA A N 1
ATOM 770 C CA . ALA A 1 95 ? 16.845 -2.764 -11.015 1.00 85.44 95 ALA A CA 1
ATOM 771 C C . ALA A 1 95 ? 15.876 -1.571 -11.004 1.00 85.44 95 ALA A C 1
ATOM 773 O O . ALA A 1 95 ? 15.729 -0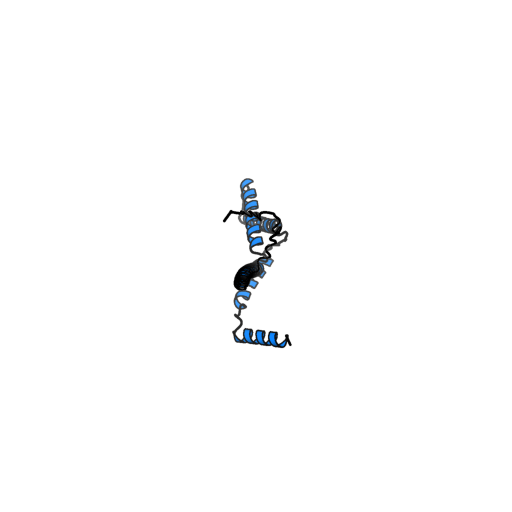.900 -9.982 1.00 85.44 95 ALA A O 1
ATOM 774 N N . ASN A 1 96 ? 15.159 -1.360 -12.107 1.00 87.44 96 ASN A N 1
ATOM 775 C CA . ASN A 1 96 ? 14.132 -0.334 -12.227 1.00 87.44 96 ASN A CA 1
ATOM 776 C C . ASN A 1 96 ? 12.965 -0.568 -11.273 1.00 87.44 96 ASN A C 1
ATOM 778 O O . ASN A 1 96 ? 12.602 0.338 -10.534 1.00 87.44 96 ASN A O 1
ATOM 782 N N . LYS A 1 97 ? 12.424 -1.788 -11.225 1.00 87.56 97 LYS A N 1
ATOM 783 C CA . LYS A 1 97 ? 11.342 -2.145 -10.295 1.00 87.56 97 LYS A CA 1
ATOM 784 C C . LYS A 1 97 ? 11.757 -1.975 -8.839 1.00 87.56 97 LYS A C 1
ATOM 786 O O . LYS A 1 97 ? 10.960 -1.515 -8.025 1.00 87.56 97 LYS A O 1
ATOM 791 N N . LYS A 1 98 ? 13.006 -2.317 -8.510 1.00 88.00 98 LYS A N 1
ATOM 792 C CA . LYS A 1 98 ? 13.572 -2.082 -7.179 1.00 88.00 98 LYS A CA 1
ATOM 793 C C . LYS A 1 98 ? 13.623 -0.587 -6.861 1.00 88.00 98 LYS A C 1
ATOM 795 O O . LYS A 1 98 ? 13.165 -0.193 -5.792 1.00 88.00 98 LYS A O 1
ATOM 800 N N . ALA A 1 99 ? 14.137 0.230 -7.778 1.00 88.00 99 ALA A N 1
ATOM 801 C CA . ALA A 1 99 ? 14.206 1.678 -7.605 1.00 88.00 99 ALA A CA 1
ATOM 802 C C . ALA A 1 99 ? 12.808 2.307 -7.476 1.00 88.00 99 ALA A C 1
ATOM 804 O O . ALA A 1 99 ? 12.580 3.092 -6.560 1.00 88.00 99 ALA A O 1
ATOM 805 N N . ASP A 1 100 ? 11.858 1.895 -8.320 1.00 89.62 100 ASP A N 1
ATOM 806 C CA . ASP A 1 100 ? 10.468 2.360 -8.285 1.00 89.62 100 ASP A CA 1
ATOM 807 C C . ASP A 1 100 ? 9.805 2.022 -6.950 1.00 89.62 100 ASP A C 1
ATOM 809 O O . ASP A 1 100 ? 9.125 2.862 -6.366 1.00 89.62 100 ASP A O 1
ATOM 813 N N . LEU A 1 101 ? 10.037 0.816 -6.421 1.00 89.69 101 LEU A N 1
ATOM 814 C CA . LEU A 1 101 ? 9.521 0.419 -5.114 1.00 89.69 101 LEU A CA 1
ATOM 815 C C . LEU A 1 101 ? 10.154 1.233 -3.978 1.00 89.69 101 LEU A C 1
ATOM 817 O O . LEU A 1 101 ? 9.436 1.689 -3.092 1.00 89.69 101 LEU A O 1
ATOM 821 N N . GLN A 1 102 ? 11.470 1.461 -4.003 1.00 89.50 102 GLN A N 1
ATOM 822 C CA . GLN A 1 102 ? 12.145 2.300 -3.004 1.00 89.50 102 GLN A CA 1
ATOM 823 C C . GLN A 1 102 ? 11.635 3.744 -3.041 1.00 89.50 102 GLN A C 1
ATOM 825 O O . GLN A 1 102 ? 11.375 4.331 -1.990 1.00 89.50 102 GLN A O 1
ATOM 830 N N . GLN A 1 103 ? 11.450 4.295 -4.240 1.00 90.06 103 GLN A N 1
ATOM 831 C CA . GLN A 1 103 ? 10.899 5.629 -4.430 1.00 90.06 103 GLN A CA 1
ATOM 832 C C . GLN A 1 103 ? 9.444 5.701 -3.958 1.00 90.06 103 GLN A C 1
ATOM 834 O O . GLN A 1 103 ? 9.099 6.612 -3.212 1.00 90.06 103 GLN A O 1
ATOM 839 N N . ALA A 1 104 ? 8.609 4.724 -4.317 1.00 89.69 104 ALA A N 1
ATOM 840 C CA . A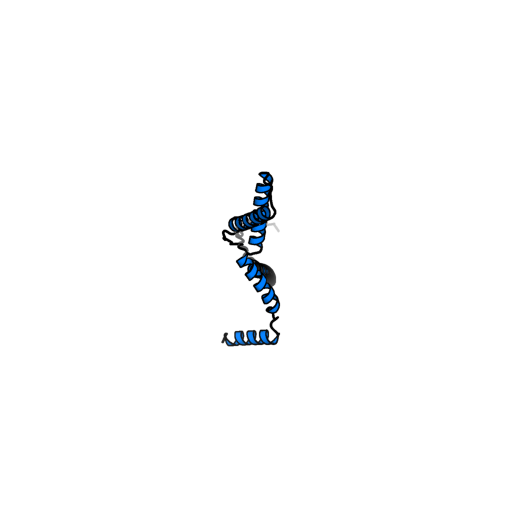LA A 1 104 ? 7.219 4.661 -3.878 1.00 89.69 104 ALA A CA 1
ATOM 841 C C . ALA A 1 104 ? 7.105 4.596 -2.350 1.00 89.69 104 ALA A C 1
ATOM 843 O O . ALA A 1 104 ? 6.283 5.300 -1.768 1.00 89.69 104 ALA A O 1
ATOM 844 N N . ILE A 1 105 ? 7.954 3.797 -1.692 1.00 88.06 105 ILE A N 1
ATOM 845 C CA . ILE A 1 105 ? 8.010 3.717 -0.227 1.00 88.06 105 ILE A CA 1
ATOM 846 C C . ILE A 1 105 ? 8.389 5.065 0.380 1.00 88.06 105 ILE A C 1
ATOM 848 O O . ILE A 1 105 ? 7.730 5.515 1.320 1.00 88.06 105 ILE A O 1
ATOM 852 N N . TYR A 1 106 ? 9.408 5.727 -0.165 1.00 89.12 106 TYR A N 1
ATOM 853 C CA . TYR A 1 106 ? 9.846 7.027 0.326 1.00 89.12 106 TYR A CA 1
ATOM 854 C C . TYR A 1 106 ? 8.781 8.114 0.126 1.00 89.12 106 TYR A C 1
ATOM 856 O O . TYR A 1 106 ? 8.489 8.859 1.055 1.00 89.12 106 TYR A O 1
ATOM 864 N N . GLU A 1 107 ? 8.147 8.181 -1.044 1.00 89.06 107 GLU A N 1
ATOM 865 C CA . GLU A 1 107 ? 7.091 9.162 -1.322 1.00 89.06 107 GLU A CA 1
ATOM 866 C C . GLU A 1 107 ? 5.823 8.922 -0.495 1.00 89.06 107 GLU A C 1
ATOM 868 O O . GLU A 1 107 ? 5.144 9.876 -0.119 1.00 89.06 107 GLU A O 1
ATOM 873 N N . ALA A 1 108 ? 5.492 7.661 -0.216 1.00 87.62 108 ALA A N 1
ATOM 874 C CA . ALA A 1 108 ? 4.320 7.298 0.568 1.00 87.62 108 ALA A CA 1
ATOM 875 C C . ALA A 1 108 ? 4.544 7.497 2.077 1.00 87.62 108 ALA A C 1
ATOM 877 O O . ALA A 1 108 ? 3.687 8.035 2.770 1.00 87.62 108 ALA A O 1
ATOM 878 N N . THR A 1 109 ? 5.693 7.063 2.598 1.00 84.00 109 THR A N 1
ATOM 879 C CA . THR A 1 109 ? 5.908 6.918 4.051 1.00 84.00 109 THR A CA 1
ATOM 880 C C . THR A 1 109 ? 7.015 7.810 4.610 1.00 84.00 109 THR A C 1
ATOM 882 O O . THR A 1 109 ? 7.168 7.917 5.824 1.00 84.00 109 THR A O 1
ATOM 885 N N . GLY A 1 110 ? 7.835 8.421 3.751 1.00 85.38 110 GLY A N 1
ATOM 886 C CA . GLY A 1 110 ? 9.049 9.145 4.139 1.00 85.38 110 GLY A CA 1
ATOM 887 C C . GLY A 1 110 ? 10.196 8.247 4.619 1.00 85.38 110 GLY A C 1
ATOM 888 O O . GLY A 1 110 ? 11.264 8.755 4.963 1.00 85.38 110 GLY A O 1
ATOM 889 N N . LYS A 1 111 ? 10.006 6.921 4.657 1.00 83.56 111 LYS A N 1
ATOM 890 C CA . LYS A 1 111 ? 11.018 5.965 5.122 1.00 83.56 111 LYS A CA 1
ATOM 891 C C . LYS A 1 111 ? 11.952 5.575 3.984 1.00 83.56 111 LYS A C 1
ATOM 893 O O . LYS A 1 111 ? 11.521 5.331 2.859 1.00 83.56 111 LYS A O 1
ATOM 898 N N . THR A 1 112 ? 13.239 5.469 4.289 1.00 82.06 112 THR A N 1
ATOM 899 C CA . THR A 1 112 ? 14.232 4.915 3.369 1.00 82.06 112 THR A CA 1
ATOM 900 C C . THR A 1 112 ? 14.357 3.416 3.613 1.00 82.06 112 THR A C 1
ATOM 902 O O . THR A 1 112 ? 14.631 2.975 4.727 1.00 82.06 112 THR A O 1
ATOM 905 N N . VAL A 1 113 ? 14.143 2.615 2.569 1.00 78.19 113 VAL A N 1
ATOM 906 C CA . VAL A 1 113 ? 14.304 1.157 2.630 1.00 78.19 113 VAL A CA 1
ATOM 907 C C . VAL A 1 113 ? 15.431 0.753 1.700 1.00 78.19 113 VAL A C 1
ATOM 909 O O . VAL A 1 113 ? 15.379 1.016 0.496 1.00 78.19 113 VAL A O 1
ATOM 912 N N . ASN A 1 114 ? 16.450 0.095 2.251 1.00 78.38 114 ASN A N 1
ATOM 913 C CA . ASN A 1 114 ? 17.485 -0.521 1.440 1.00 78.38 114 ASN A CA 1
ATOM 914 C C . ASN A 1 114 ? 17.060 -1.952 1.077 1.00 78.38 114 ASN A C 1
ATOM 916 O O . ASN A 1 114 ? 16.965 -2.811 1.942 1.00 78.38 114 ASN A O 1
ATOM 920 N N . LEU A 1 115 ? 16.764 -2.199 -0.201 1.00 74.56 115 LEU A N 1
ATOM 921 C CA . LEU A 1 115 ? 16.362 -3.517 -0.710 1.00 74.56 115 LEU A CA 1
ATOM 922 C C . LEU A 1 115 ? 17.574 -4.299 -1.252 1.00 74.56 115 LEU A C 1
ATOM 924 O O . LEU A 1 115 ? 17.498 -4.958 -2.291 1.00 74.56 115 LEU A O 1
ATOM 928 N N . GLU A 1 116 ? 18.749 -4.141 -0.644 1.00 74.25 116 GLU A N 1
ATOM 929 C CA . GLU A 1 116 ? 19.940 -4.912 -1.006 1.00 74.25 116 GLU A CA 1
ATOM 930 C C . GLU A 1 116 ? 19.741 -6.413 -0.744 1.00 74.25 116 GLU A C 1
ATOM 932 O O . GLU A 1 116 ? 19.065 -6.827 0.197 1.00 74.25 116 GLU A O 1
ATOM 937 N N . ASN A 1 117 ? 20.319 -7.249 -1.614 1.00 60.47 117 ASN A N 1
ATOM 938 C CA . ASN A 1 117 ? 20.048 -8.693 -1.670 1.00 60.47 117 ASN A CA 1
ATOM 939 C C . ASN A 1 117 ? 20.360 -9.438 -0.357 1.00 60.47 117 ASN A C 1
ATOM 941 O O . ASN A 1 117 ? 19.810 -10.510 -0.119 1.00 60.47 117 ASN A O 1
ATOM 945 N N . ASN A 1 118 ? 21.226 -8.885 0.497 1.00 57.44 118 ASN A N 1
ATOM 946 C CA . ASN A 1 118 ? 21.580 -9.498 1.778 1.00 57.44 118 ASN A CA 1
ATOM 947 C C . ASN A 1 118 ? 20.484 -9.351 2.844 1.00 57.44 118 ASN A C 1
ATOM 949 O O . ASN A 1 118 ? 20.320 -10.256 3.661 1.00 57.44 118 ASN A O 1
ATOM 953 N N . ASP A 1 119 ? 19.689 -8.280 2.811 1.00 57.97 119 ASP A N 1
ATOM 954 C CA . ASP A 1 119 ? 18.669 -8.029 3.836 1.00 57.97 119 ASP A CA 1
ATOM 955 C C . ASP A 1 119 ? 17.381 -8.831 3.579 1.00 57.97 119 ASP A C 1
ATOM 957 O O . ASP A 1 119 ? 16.717 -9.283 4.515 1.00 57.97 119 ASP A O 1
ATOM 961 N N . LEU A 1 120 ? 17.068 -9.112 2.308 1.00 59.03 120 LEU A N 1
ATOM 962 C CA . LEU A 1 120 ? 15.922 -9.944 1.915 1.00 59.03 120 LEU A CA 1
ATOM 963 C C . LEU A 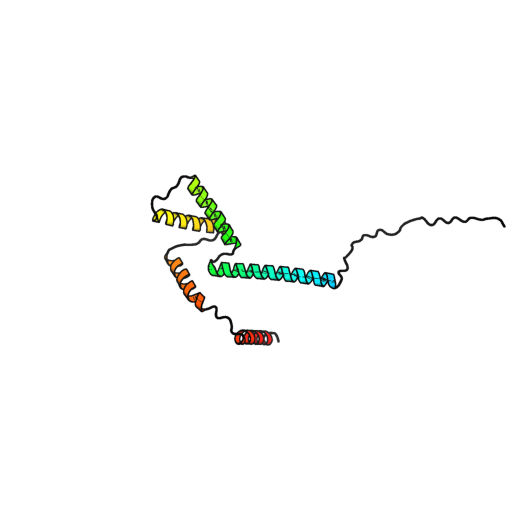1 120 ? 16.074 -11.412 2.348 1.00 59.03 120 LEU A C 1
ATOM 965 O O . LEU A 1 120 ? 15.099 -12.039 2.768 1.00 59.03 120 LEU A O 1
ATOM 969 N N . ASN A 1 121 ? 17.296 -11.952 2.305 1.00 56.88 121 ASN A N 1
ATOM 970 C CA . ASN A 1 121 ? 17.571 -13.328 2.733 1.00 56.88 121 ASN A CA 1
ATOM 971 C C . ASN A 1 121 ? 17.388 -13.512 4.249 1.00 56.88 121 ASN A C 1
ATOM 973 O O . ASN A 1 121 ? 16.914 -14.560 4.693 1.00 56.88 121 ASN A O 1
ATOM 977 N N . ASN A 1 122 ? 17.688 -12.484 5.046 1.00 56.28 122 ASN A N 1
ATOM 978 C CA . ASN A 1 122 ? 17.462 -12.505 6.492 1.00 56.28 122 ASN A CA 1
ATOM 979 C C . ASN A 1 122 ? 15.971 -12.393 6.859 1.00 56.28 122 ASN A C 1
ATOM 981 O O . ASN A 1 122 ? 15.531 -13.006 7.833 1.00 56.28 122 ASN A O 1
ATOM 985 N N . LEU A 1 123 ? 15.169 -11.668 6.070 1.00 57.75 123 LEU A N 1
ATOM 986 C CA . LEU A 1 123 ? 13.721 -11.568 6.286 1.00 57.75 123 LEU A CA 1
ATOM 987 C C . LEU A 1 123 ? 12.997 -12.889 5.964 1.00 57.75 123 LEU A C 1
ATOM 989 O O . LEU A 1 123 ? 12.151 -13.326 6.744 1.00 57.75 123 LEU A O 1
ATOM 993 N N . MET A 1 124 ? 13.365 -13.561 4.866 1.00 55.28 124 MET A N 1
ATOM 994 C CA . MET A 1 124 ? 12.782 -14.858 4.486 1.00 55.28 124 MET A CA 1
ATOM 995 C C . MET A 1 124 ? 13.145 -15.986 5.462 1.00 55.28 124 MET A C 1
ATOM 997 O O . MET A 1 124 ? 12.274 -16.742 5.889 1.00 55.28 124 MET A O 1
ATOM 1001 N N . THR A 1 125 ? 14.405 -16.062 5.892 1.00 53.69 125 THR A N 1
ATOM 1002 C CA . THR A 1 125 ? 14.841 -17.063 6.886 1.00 53.69 125 THR A CA 1
ATOM 1003 C C . THR A 1 125 ? 14.262 -16.806 8.284 1.00 53.69 125 THR A C 1
ATOM 1005 O O . THR A 1 125 ? 14.051 -17.744 9.057 1.00 53.69 125 THR A O 1
ATOM 1008 N N . SER A 1 126 ? 13.934 -15.552 8.613 1.00 54.28 126 SER A N 1
ATOM 1009 C CA . SER A 1 126 ? 13.217 -15.216 9.851 1.00 54.28 126 SER A CA 1
ATOM 1010 C C . SER A 1 126 ? 11.735 -15.607 9.794 1.00 54.28 126 SER A C 1
ATOM 1012 O O . SER A 1 126 ? 11.189 -16.038 10.808 1.00 54.28 126 SER A O 1
ATOM 1014 N N . GLN A 1 127 ? 11.081 -15.523 8.628 1.00 52.88 127 GLN A N 1
ATOM 1015 C CA . GLN A 1 127 ? 9.689 -15.964 8.458 1.00 52.88 127 GLN A CA 1
ATOM 1016 C C . GLN A 1 127 ? 9.528 -17.490 8.549 1.00 52.88 127 GLN A C 1
ATOM 1018 O O . GLN A 1 127 ? 8.566 -17.954 9.165 1.00 52.88 127 GLN A O 1
ATOM 1023 N N . GLU A 1 128 ? 10.474 -18.281 8.028 1.00 51.56 128 GLU A N 1
ATOM 1024 C CA . GLU A 1 128 ? 10.437 -19.747 8.179 1.00 51.56 128 GLU A CA 1
ATOM 1025 C C . GLU A 1 128 ? 10.496 -20.191 9.653 1.00 51.56 128 GLU A C 1
ATOM 1027 O O . GLU A 1 128 ? 9.784 -21.115 10.043 1.00 51.56 128 GLU A O 1
ATOM 1032 N N . ASN A 1 129 ? 11.253 -19.483 10.500 1.00 49.75 129 ASN A N 1
ATOM 1033 C CA . ASN A 1 129 ? 11.367 -19.787 11.934 1.00 49.75 129 ASN A CA 1
ATOM 1034 C C . ASN A 1 129 ? 10.218 -19.223 12.801 1.00 49.75 129 ASN A C 1
ATOM 1036 O O . ASN A 1 129 ? 10.014 -19.665 13.933 1.00 49.75 129 ASN A O 1
ATOM 1040 N N . GLN A 1 130 ? 9.451 -18.247 12.304 1.00 51.47 130 GLN A N 1
ATOM 1041 C CA . GLN A 1 130 ? 8.317 -17.647 13.029 1.00 51.47 130 GLN A CA 1
ATOM 1042 C C . GLN A 1 130 ? 7.023 -18.463 12.880 1.00 51.47 130 GLN A C 1
ATOM 1044 O O . GLN A 1 130 ? 6.203 -18.489 13.799 1.00 51.47 130 GLN A O 1
ATOM 1049 N N . ASN A 1 131 ? 6.869 -19.220 11.786 1.00 48.38 131 ASN A N 1
ATOM 1050 C CA . ASN A 1 131 ? 5.730 -20.131 11.604 1.00 48.38 131 ASN A CA 1
ATOM 1051 C C . ASN A 1 131 ? 5.732 -21.324 12.582 1.00 48.38 131 ASN A C 1
ATOM 1053 O O . ASN A 1 131 ? 4.719 -22.009 12.707 1.00 48.38 131 ASN A O 1
ATOM 1057 N N . SER A 1 132 ? 6.828 -21.551 13.315 1.00 48.12 132 SER A N 1
ATOM 1058 C CA . SER A 1 132 ? 6.912 -22.532 14.405 1.00 48.12 132 SER A CA 1
ATOM 1059 C C . SER A 1 132 ? 6.705 -21.954 15.813 1.00 48.12 132 SER A C 1
ATOM 1061 O O . SER A 1 132 ? 6.720 -22.725 16.769 1.00 48.12 132 SER A O 1
ATOM 1063 N N . SER A 1 133 ? 6.518 -20.635 15.975 1.00 44.69 133 SER A N 1
ATOM 1064 C CA . SER A 1 133 ? 6.515 -19.985 17.303 1.00 44.69 133 SER A CA 1
ATOM 1065 C C . SER A 1 133 ? 5.214 -19.282 17.702 1.00 44.69 133 SER A C 1
ATOM 1067 O O . SER A 1 133 ? 5.122 -18.744 18.803 1.00 44.69 133 SER A O 1
ATOM 1069 N N . LEU A 1 134 ? 4.157 -19.363 16.890 1.00 46.41 134 LEU A N 1
ATOM 1070 C CA . LEU A 1 134 ? 2.786 -19.140 17.368 1.00 46.41 134 LEU A CA 1
ATOM 1071 C C . LEU A 1 134 ? 2.261 -20.427 18.016 1.00 46.41 134 LEU A C 1
ATOM 1073 O O . LEU A 1 134 ? 1.278 -21.031 17.584 1.00 46.41 134 LEU A O 1
ATOM 1077 N N . ASN A 1 135 ? 2.942 -20.857 19.080 1.00 53.28 135 ASN A N 1
ATOM 1078 C CA . ASN A 1 135 ? 2.348 -21.779 20.032 1.00 53.28 135 ASN A CA 1
ATOM 1079 C C . ASN A 1 135 ? 1.142 -21.051 20.624 1.00 53.28 135 ASN A C 1
ATOM 1081 O O . ASN A 1 135 ? 1.303 -20.104 21.392 1.00 53.28 135 ASN A O 1
ATOM 1085 N N . LYS A 1 136 ? -0.068 -21.458 20.221 1.00 51.19 136 LYS A N 1
ATOM 1086 C CA . LYS A 1 136 ? -1.295 -21.117 20.947 1.00 51.19 136 LYS A CA 1
ATOM 1087 C C . LYS A 1 136 ? -0.995 -21.341 22.425 1.00 51.19 136 LYS A C 1
ATOM 1089 O O . LYS A 1 136 ? -0.637 -22.464 22.785 1.00 51.19 136 LYS A O 1
ATOM 1094 N N . ALA A 1 137 ? -1.078 -20.291 23.240 1.00 54.47 137 ALA A N 1
ATOM 1095 C CA . ALA A 1 137 ? -0.963 -20.444 24.680 1.00 54.47 137 ALA A CA 1
ATOM 1096 C C . ALA A 1 137 ? -1.934 -21.559 25.084 1.00 54.47 137 ALA A C 1
ATOM 1098 O O . ALA A 1 137 ? -3.114 -21.534 24.727 1.00 54.47 137 ALA A O 1
ATOM 1099 N N . SER A 1 138 ? -1.413 -22.606 25.721 1.00 58.81 138 SER A N 1
ATOM 1100 C CA . SER A 1 138 ? -2.278 -23.638 26.279 1.00 58.81 138 SER A CA 1
ATOM 1101 C C . SER A 1 138 ? -3.189 -22.967 27.306 1.00 58.81 138 SER A C 1
ATOM 1103 O O . SER A 1 138 ? -2.766 -22.024 27.975 1.00 58.81 138 SER A O 1
ATOM 1105 N N . THR A 1 139 ? -4.421 -23.449 27.462 1.00 63.00 139 THR A N 1
ATOM 1106 C CA . THR A 1 139 ? -5.402 -22.903 28.417 1.00 63.00 139 THR A CA 1
ATOM 1107 C C . THR A 1 139 ? -4.822 -22.742 29.834 1.00 63.00 139 THR A C 1
ATOM 1109 O O . THR A 1 139 ? -5.181 -21.810 30.547 1.00 63.00 139 THR A O 1
ATOM 1112 N N . ASP A 1 140 ? -3.857 -23.581 30.220 1.00 60.69 140 ASP A N 1
ATOM 1113 C CA . ASP A 1 140 ? -3.130 -23.479 31.494 1.00 60.69 140 ASP A CA 1
ATOM 1114 C C . ASP A 1 140 ? -2.226 -22.237 31.615 1.00 60.69 140 ASP A C 1
ATOM 1116 O O . ASP A 1 140 ? -2.073 -21.673 32.701 1.00 60.69 140 ASP A O 1
ATOM 1120 N N . GLU A 1 141 ? -1.618 -21.784 30.519 1.00 62.88 141 GLU A N 1
ATOM 1121 C CA . GLU A 1 141 ? -0.725 -20.622 30.516 1.00 62.88 141 GLU A CA 1
ATOM 1122 C C . GLU A 1 141 ? -1.518 -19.308 30.558 1.00 62.88 141 GLU A C 1
ATOM 1124 O O . GLU A 1 141 ? -1.131 -18.372 31.262 1.00 62.88 141 GLU A O 1
ATOM 1129 N N . GLU A 1 142 ? -2.694 -19.281 29.922 1.00 66.25 142 GLU A N 1
ATOM 1130 C CA . GLU A 1 142 ? -3.662 -18.185 30.049 1.00 66.25 142 GLU A CA 1
ATOM 1131 C C . GLU A 1 142 ? -4.175 -18.048 31.493 1.00 66.25 142 GLU A C 1
ATOM 1133 O O . GLU A 1 142 ? -4.182 -16.945 32.046 1.00 66.25 142 GLU A O 1
ATOM 1138 N N . LEU A 1 143 ? -4.526 -19.161 32.151 1.00 70.12 143 LEU A N 1
ATOM 1139 C CA . LEU A 1 143 ? -4.968 -19.161 33.553 1.00 70.12 143 LEU A CA 1
ATOM 1140 C C . LEU A 1 143 ? -3.870 -18.669 34.506 1.00 70.12 143 LEU A C 1
ATOM 1142 O O . LEU A 1 143 ? -4.135 -17.866 35.404 1.00 70.12 143 LEU A O 1
ATOM 1146 N N . ARG A 1 144 ? -2.618 -19.079 34.277 1.00 70.25 144 ARG A N 1
ATOM 1147 C CA . ARG A 1 144 ? -1.468 -18.628 35.072 1.00 70.25 144 ARG A CA 1
ATOM 1148 C C . ARG A 1 144 ? -1.207 -17.128 34.923 1.00 70.25 144 ARG A C 1
ATOM 1150 O O . ARG A 1 144 ? -0.842 -16.473 35.902 1.00 70.25 144 ARG A O 1
ATOM 1157 N N . LEU A 1 145 ? -1.369 -16.579 33.720 1.00 72.88 145 LEU A N 1
ATOM 1158 C CA . LEU A 1 145 ? -1.232 -15.142 33.476 1.00 72.88 145 LEU A CA 1
ATOM 1159 C C . LEU A 1 145 ? -2.335 -14.356 34.194 1.00 72.88 145 LEU A C 1
ATOM 1161 O O . LEU A 1 145 ? -2.030 -13.376 34.872 1.00 72.88 145 LEU A O 1
ATOM 1165 N N . VAL A 1 146 ? -3.586 -14.824 34.139 1.00 70.56 146 VAL A N 1
ATOM 1166 C CA . VAL A 1 146 ? -4.716 -14.211 34.864 1.00 70.56 146 VAL A CA 1
ATOM 1167 C C . VAL A 1 146 ? -4.480 -14.198 36.378 1.00 70.56 146 VAL A C 1
ATOM 1169 O O . VAL A 1 146 ? -4.698 -13.172 37.027 1.00 70.56 146 VAL A O 1
ATOM 1172 N N . ASP A 1 147 ? -3.986 -15.298 36.947 1.00 68.06 147 ASP A N 1
ATOM 1173 C CA . ASP A 1 147 ? -3.661 -15.369 38.376 1.00 68.06 147 ASP A CA 1
ATOM 1174 C C . ASP A 1 147 ? -2.515 -14.433 38.771 1.00 68.06 147 ASP A C 1
ATOM 1176 O O . ASP A 1 147 ? -2.504 -13.887 39.878 1.00 68.06 147 ASP A O 1
ATOM 1180 N N . LYS A 1 148 ? -1.557 -14.210 37.866 1.00 68.94 148 LYS A N 1
ATOM 1181 C CA . LYS A 1 148 ? -0.464 -13.263 38.088 1.00 68.94 148 LYS A CA 1
ATOM 1182 C C . LYS A 1 148 ? -0.971 -11.819 38.101 1.00 68.94 148 LYS A C 1
ATOM 1184 O O . LYS A 1 148 ? -0.652 -11.082 39.029 1.00 68.94 148 LYS A O 1
ATOM 1189 N N . PHE A 1 149 ? -1.845 -11.457 37.161 1.00 61.84 149 PHE A N 1
ATOM 1190 C CA . PHE A 1 149 ? -2.475 -10.134 37.127 1.00 61.84 149 PHE A CA 1
ATOM 1191 C C . PHE A 1 149 ? -3.316 -9.847 38.374 1.00 61.84 149 PHE A C 1
ATOM 1193 O O . PHE A 1 149 ? -3.262 -8.740 38.904 1.00 61.84 149 PHE A O 1
ATOM 1200 N N . LYS A 1 150 ? -4.041 -10.847 38.894 1.00 62.66 150 LYS A N 1
ATOM 1201 C CA . LYS A 1 150 ? -4.820 -10.703 40.136 1.00 62.66 150 LYS A CA 1
ATOM 1202 C C . LYS A 1 150 ? -3.959 -10.527 41.386 1.00 62.66 150 LYS A C 1
ATOM 1204 O O . LYS A 1 150 ? -4.410 -9.902 42.339 1.00 62.66 150 LYS A O 1
ATOM 1209 N N . LYS A 1 151 ? -2.743 -11.078 41.408 1.00 58.06 151 LYS A N 1
ATOM 1210 C CA . LYS A 1 151 ? -1.811 -10.917 42.537 1.00 58.06 151 LYS A CA 1
ATOM 1211 C C . LYS A 1 151 ? -1.094 -9.571 42.542 1.00 58.06 151 LYS A C 1
ATOM 1213 O O . LYS A 1 151 ? -0.664 -9.141 43.601 1.00 58.06 151 LYS A O 1
ATOM 1218 N N . GLU A 1 152 ? -0.972 -8.922 41.390 1.00 54.94 152 GLU A N 1
ATOM 1219 C CA . GLU A 1 152 ? -0.323 -7.611 41.261 1.00 54.94 152 GLU A CA 1
ATOM 1220 C C . GLU A 1 152 ? -1.297 -6.433 41.489 1.00 54.94 152 GLU A C 1
ATOM 1222 O O . GLU A 1 152 ? -0.858 -5.290 41.563 1.00 54.94 152 GLU A O 1
ATOM 1227 N N . THR A 1 153 ? -2.608 -6.688 41.635 1.00 49.12 153 THR A N 1
ATOM 1228 C CA . THR A 1 153 ? -3.643 -5.663 41.908 1.00 49.12 153 THR A CA 1
ATOM 1229 C C . THR A 1 153 ? -4.114 -5.588 43.371 1.00 49.12 153 THR A C 1
ATOM 1231 O O . THR A 1 153 ? -5.150 -4.978 43.642 1.00 49.12 153 THR A O 1
ATOM 1234 N N . VAL A 1 154 ? -3.361 -6.161 44.320 1.00 44.50 154 VAL A N 1
ATOM 1235 C CA . VAL A 1 154 ? -3.591 -6.011 45.773 1.00 44.50 154 VAL A CA 1
ATOM 1236 C C . VAL A 1 154 ? -2.386 -5.366 46.438 1.00 44.50 154 VAL A C 1
ATOM 1238 O O . VAL A 1 154 ? -1.260 -5.846 46.184 1.00 44.50 154 VAL A O 1
#

Foldseek 3Di:
DDDDDDPPDPPDDDDDPPPPPPPPPQPPVNVVVVVVVVVVVVVVVVVQVVQQVVVCVQPVGGPQLVVQLVVQLVVVVVVCVVVVDDDPDPVRVVVVSVVSSQVSSCVSPVDGDDPPPVVVVVSVVVVVVVVVPPPPQDPVNVVVVVVVVVVVVD

Secondary structure (DSSP, 8-state):
---------------------------HHHHHHHHHHHHHHHHHHHHHHHHHHHHHHHHSS-HHHHHHHHHHHHHHHHHHHHTT---SSHHHHHHHHHHHHHHHHHHHHS------HHHHHHHHHHHHHHTTT-----HHHHHHHHHHHHHHT-

Sequence (154 aa):
MQISNNSNSILSSDLYDISTDVKQNKDRFDIFMENRDKEKTENKKRESILEDIESISKTGFTKDEIELIKKKLEEIQNKRAESGYTAQSIEEDLANKKADLQQAIYEATGKTVNLENNDLNNLMTSQENQNSSLNKASTDEELRLVDKFKKETV